Protein AF-A0A962L7Y4-F1 (afdb_monomer_lite)

Foldseek 3Di:
DDFDDWDWPDKDWDPNQDQDPPLGTKMKTKTKTKDKDQCPDPVNVVPPCLQVQPPDPPNIHIDMDIDMWIARPPNVSGPPDTD

Radius of gyration: 17.62 Å; chains: 1; bounding box: 41×24×42 Å

Secondary structure (DSSP, 8-state):
-EEEEEEEEEEEEGGGG-B-GGG-BEEEEEEEEEEEE-TTSGGGTTSTTGGGG--SSSSSEEEEEEEEEEEESSGGGS-S---

Structure (mmCIF, N/CA/C/O backbone):
data_AF-A0A962L7Y4-F1
#
_entry.id   AF-A0A962L7Y4-F1
#
loop_
_atom_site.group_PDB
_atom_site.id
_atom_site.type_symbol
_atom_site.label_atom_id
_atom_site.label_alt_id
_atom_site.label_comp_id
_atom_site.label_asym_id
_atom_site.label_entity_id
_atom_site.label_seq_id
_atom_site.pdbx_PDB_ins_code
_atom_site.Cartn_x
_atom_site.Cartn_y
_atom_site.Cartn_z
_atom_site.occupancy
_atom_site.B_iso_or_equiv
_atom_site.auth_seq_id
_atom_site.auth_comp_id
_atom_site.auth_asym_id
_atom_site.auth_atom_id
_atom_site.pdbx_PDB_model_num
ATOM 1 N N . MET A 1 1 ? 7.952 -8.051 -7.312 1.00 87.88 1 MET A N 1
ATOM 2 C CA . MET A 1 1 ? 7.507 -6.705 -6.882 1.00 87.88 1 MET A CA 1
ATOM 3 C C . MET A 1 1 ? 7.681 -6.601 -5.383 1.00 87.88 1 MET A C 1
ATOM 5 O O . MET A 1 1 ? 7.197 -7.479 -4.678 1.00 87.88 1 MET A O 1
ATOM 9 N N . THR A 1 2 ? 8.356 -5.560 -4.912 1.00 93.25 2 THR A N 1
ATOM 10 C CA . THR A 1 2 ? 8.673 -5.380 -3.490 1.00 93.25 2 THR A CA 1
ATOM 11 C C . THR A 1 2 ? 8.158 -4.027 -3.024 1.00 93.25 2 THR A C 1
ATOM 13 O O . THR A 1 2 ? 8.424 -3.022 -3.677 1.00 93.25 2 THR A O 1
ATOM 16 N N . ALA A 1 3 ? 7.431 -3.989 -1.904 1.00 95.00 3 ALA A N 1
ATOM 17 C CA . ALA A 1 3 ? 7.091 -2.736 -1.234 1.00 95.00 3 ALA A CA 1
ATOM 18 C C . ALA A 1 3 ? 8.301 -2.263 -0.419 1.00 95.00 3 ALA A C 1
ATOM 20 O O . ALA A 1 3 ? 8.795 -2.997 0.437 1.00 95.00 3 ALA A O 1
ATOM 21 N N . THR A 1 4 ? 8.788 -1.057 -0.694 1.00 95.44 4 THR A N 1
ATOM 22 C CA . THR A 1 4 ? 10.027 -0.529 -0.102 1.00 95.44 4 THR A CA 1
ATOM 23 C C . THR A 1 4 ? 9.768 0.505 0.985 1.00 95.44 4 THR A C 1
ATOM 25 O O . THR A 1 4 ? 10.572 0.641 1.907 1.00 95.44 4 THR A O 1
ATOM 28 N N . ARG A 1 5 ? 8.641 1.225 0.916 1.00 96.44 5 ARG A N 1
ATOM 29 C CA . ARG A 1 5 ? 8.289 2.258 1.895 1.00 96.44 5 ARG A CA 1
ATOM 30 C C . ARG A 1 5 ? 6.784 2.478 1.976 1.00 96.44 5 ARG A C 1
ATOM 32 O O . ARG A 1 5 ? 6.102 2.511 0.957 1.00 96.44 5 ARG A O 1
ATOM 39 N N . PHE A 1 6 ? 6.306 2.717 3.193 1.00 96.62 6 PHE A N 1
ATOM 40 C CA . PHE A 1 6 ? 4.950 3.181 3.472 1.00 96.62 6 PHE A CA 1
ATOM 41 C C . PHE A 1 6 ? 5.005 4.604 4.023 1.00 96.62 6 PHE A C 1
ATOM 43 O O . PHE A 1 6 ? 5.791 4.904 4.923 1.00 96.62 6 PHE A O 1
ATOM 50 N N . GLU A 1 7 ? 4.161 5.474 3.489 1.00 97.94 7 GLU A N 1
ATOM 51 C CA . GLU A 1 7 ? 3.952 6.835 3.971 1.00 97.94 7 GLU A CA 1
ATOM 52 C C . GLU A 1 7 ? 2.499 6.958 4.411 1.00 97.94 7 GLU A C 1
ATOM 54 O O . GLU A 1 7 ? 1.603 6.825 3.586 1.00 97.94 7 GLU A O 1
ATOM 59 N N . ILE A 1 8 ? 2.256 7.193 5.701 1.00 97.69 8 ILE A N 1
ATOM 60 C CA . ILE A 1 8 ? 0.905 7.444 6.215 1.00 97.69 8 ILE A CA 1
ATOM 61 C C . ILE A 1 8 ? 0.624 8.939 6.094 1.00 97.69 8 ILE A C 1
ATOM 63 O O . ILE A 1 8 ? 1.364 9.752 6.649 1.00 97.69 8 ILE A O 1
ATOM 67 N N . THR A 1 9 ? -0.443 9.294 5.385 1.00 97.94 9 THR A N 1
ATOM 68 C CA . THR A 1 9 ? -0.861 10.687 5.179 1.00 97.94 9 THR A CA 1
ATOM 69 C C . THR A 1 9 ? -2.049 11.068 6.053 1.00 97.94 9 THR A C 1
ATOM 71 O O . THR A 1 9 ? -2.167 12.233 6.426 1.00 97.94 9 THR A O 1
ATOM 74 N N . ALA A 1 10 ? -2.901 10.108 6.430 1.00 97.44 10 ALA A N 1
ATOM 75 C CA . ALA A 1 10 ? -4.031 10.353 7.319 1.00 97.44 10 ALA A CA 1
ATOM 76 C C . ALA A 1 10 ? -4.382 9.130 8.174 1.00 97.44 10 ALA A C 1
ATOM 78 O O . ALA A 1 10 ? -4.227 7.984 7.754 1.00 97.44 10 ALA A O 1
ATOM 79 N N . GLN A 1 11 ? -4.899 9.395 9.375 1.00 97.19 11 GLN A N 1
ATOM 80 C CA . GLN A 1 11 ? -5.555 8.407 10.232 1.00 97.19 11 GLN A CA 1
ATOM 81 C C . GLN A 1 11 ? -6.788 9.046 10.861 1.00 97.19 11 GLN A C 1
ATOM 83 O O . GLN A 1 11 ? -6.696 10.144 11.411 1.00 97.19 11 GLN A O 1
ATOM 88 N N . HIS A 1 12 ? -7.934 8.383 10.761 1.00 97.00 12 HIS A N 1
ATOM 89 C CA . HIS A 1 12 ? -9.192 8.893 11.299 1.00 97.00 12 HIS A CA 1
ATOM 90 C C . HIS A 1 12 ? -10.163 7.762 11.637 1.00 97.00 12 HIS A C 1
ATOM 92 O O . HIS A 1 12 ? -9.976 6.606 11.251 1.00 97.00 12 HIS A O 1
ATOM 98 N N . ASP A 1 13 ? -11.217 8.108 12.369 1.00 97.25 13 ASP A N 1
ATOM 99 C CA . ASP A 1 13 ? -12.269 7.173 12.748 1.00 97.25 13 ASP A CA 1
ATOM 100 C C . ASP A 1 13 ? -13.017 6.680 11.514 1.00 97.25 13 ASP A C 1
ATOM 102 O O . ASP A 1 13 ? -13.497 7.467 10.696 1.00 97.25 13 ASP A O 1
ATOM 106 N N . PHE A 1 14 ? -13.138 5.361 11.382 1.00 96.31 14 PHE A N 1
ATOM 107 C CA . PHE A 1 14 ? -13.963 4.782 10.335 1.00 96.31 14 PHE A CA 1
ATOM 108 C C . PHE A 1 14 ? -15.430 4.799 10.770 1.00 96.31 14 PHE A C 1
ATOM 110 O O . PHE A 1 14 ? -15.732 4.510 11.928 1.00 96.31 14 PHE A O 1
ATOM 117 N N . ALA A 1 15 ? -16.331 5.123 9.837 1.00 95.44 15 ALA A N 1
ATOM 118 C CA . ALA A 1 15 ? -17.776 5.163 10.071 1.00 95.44 15 ALA A CA 1
ATOM 119 C C . ALA A 1 15 ? -18.165 5.954 11.339 1.00 95.44 15 ALA A C 1
ATOM 121 O O . ALA A 1 15 ? -18.922 5.461 12.169 1.00 95.44 15 ALA A O 1
ATOM 122 N N . GLU A 1 16 ? -17.589 7.150 11.520 1.00 94.94 16 GLU A N 1
ATOM 123 C CA . GLU A 1 16 ? -17.859 8.036 12.670 1.00 94.94 16 GLU A CA 1
ATOM 124 C C . GLU A 1 16 ? -17.602 7.375 14.043 1.00 94.94 16 GLU A C 1
ATOM 126 O O . GLU A 1 16 ? -18.198 7.741 15.053 1.00 94.94 16 GLU A O 1
ATOM 131 N N . GLY A 1 17 ? -16.710 6.380 14.094 1.00 93.44 17 GLY A N 1
ATOM 132 C CA . GLY A 1 17 ? -16.385 5.655 15.323 1.00 93.44 17 GLY A CA 1
ATOM 133 C C . GLY A 1 17 ? -17.396 4.562 15.680 1.00 93.44 17 GLY A C 1
ATOM 134 O O . GLY A 1 17 ? -17.357 4.039 16.798 1.00 93.44 17 GLY A O 1
ATOM 135 N N . ALA A 1 18 ? -18.281 4.185 14.750 1.00 94.38 18 ALA A N 1
ATOM 136 C CA . ALA A 1 18 ? -19.205 3.075 14.936 1.00 94.38 18 ALA A CA 1
ATOM 137 C C . ALA A 1 18 ? -18.464 1.778 15.294 1.00 94.38 18 ALA A C 1
ATOM 139 O O . ALA A 1 18 ? -17.379 1.480 14.788 1.00 94.38 18 ALA A O 1
ATOM 140 N N . SER A 1 19 ? -19.074 0.994 16.182 1.00 94.06 19 SER A N 1
ATOM 141 C CA . SER A 1 19 ? -18.553 -0.308 16.596 1.00 94.06 19 SER A CA 1
ATOM 142 C C . SER A 1 19 ? -19.141 -1.435 15.755 1.00 94.06 19 SER A C 1
ATOM 144 O O . SER A 1 19 ? -20.336 -1.447 15.465 1.00 94.06 19 SER A O 1
ATOM 146 N N . PHE A 1 20 ? -18.303 -2.410 15.407 1.00 90.12 20 PHE A N 1
ATOM 147 C CA . PHE A 1 20 ? -18.674 -3.545 14.564 1.00 90.12 20 PHE A CA 1
ATOM 148 C C . PHE A 1 20 ? -18.596 -4.848 15.366 1.00 90.12 20 PHE A C 1
ATOM 150 O O . PHE A 1 20 ? -17.551 -5.501 15.433 1.00 90.12 20 PHE A O 1
ATOM 157 N N . GLY A 1 21 ? -19.718 -5.213 15.994 1.00 88.94 21 GLY A N 1
AT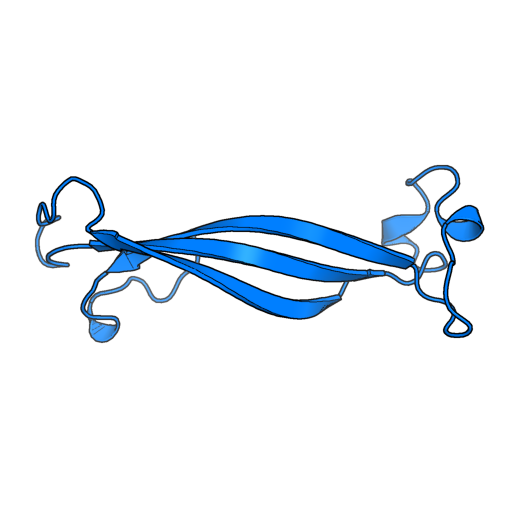OM 158 C CA . GLY A 1 21 ? -19.817 -6.393 16.858 1.00 88.94 21 GLY A CA 1
ATOM 159 C C . GLY A 1 21 ? -18.763 -6.394 17.971 1.00 88.94 21 GLY A C 1
ATOM 160 O O . GLY A 1 21 ? -18.395 -5.347 18.503 1.00 88.94 21 GLY A O 1
ATOM 161 N N . GLU A 1 22 ? -18.222 -7.573 18.272 1.00 88.94 22 GLU A N 1
ATOM 162 C CA . GLU A 1 22 ? -17.213 -7.761 19.328 1.00 88.94 22 GLU A CA 1
ATOM 163 C C . GLU A 1 22 ? -15.856 -7.097 19.016 1.00 88.94 22 GLU A C 1
ATOM 165 O O . GLU A 1 22 ? -15.018 -6.903 19.904 1.00 88.94 22 GLU A O 1
ATOM 170 N N . HIS A 1 23 ? -15.628 -6.705 17.759 1.00 89.88 23 HIS A N 1
ATOM 171 C CA . HIS A 1 23 ? -14.365 -6.120 17.310 1.00 89.88 23 HIS A CA 1
ATOM 172 C C . HIS A 1 23 ? -14.212 -4.640 17.689 1.00 89.88 23 HIS A C 1
ATOM 174 O O . HIS A 1 23 ? -13.095 -4.124 17.675 1.00 89.88 23 HIS A O 1
ATOM 180 N N . GLY A 1 24 ? -15.303 -3.980 18.095 1.00 93.44 24 GLY A N 1
ATOM 181 C CA . GLY A 1 24 ? -15.294 -2.580 18.517 1.00 93.44 24 GLY A CA 1
ATOM 182 C C . GLY A 1 24 ? -15.158 -1.594 17.349 1.00 93.44 24 GLY A C 1
ATOM 183 O O . GLY A 1 24 ? -15.496 -1.940 16.212 1.00 93.44 24 GLY A O 1
ATOM 184 N N . PRO A 1 25 ? -14.728 -0.348 17.616 1.00 95.75 25 PRO A N 1
ATOM 185 C CA . PRO A 1 25 ? -14.580 0.684 16.598 1.00 95.75 25 PRO A CA 1
ATOM 186 C C . PRO A 1 25 ? -13.356 0.460 15.710 1.00 95.75 25 PRO A C 1
ATOM 188 O O . PRO A 1 25 ? -12.349 -0.121 16.124 1.00 95.75 25 PRO A O 1
ATOM 191 N N . TYR A 1 26 ? -13.437 0.969 14.485 1.00 95.19 26 TYR A N 1
ATOM 192 C CA . TYR A 1 26 ? -12.386 0.861 13.478 1.00 95.19 26 TYR A CA 1
ATOM 193 C C . TYR A 1 26 ? -11.777 2.231 13.180 1.00 95.19 26 TYR A C 1
ATOM 195 O O . TYR A 1 26 ? -12.363 3.283 13.448 1.00 95.19 26 TYR A O 1
ATOM 203 N N . GLN A 1 27 ? -10.580 2.206 12.615 1.00 95.50 27 GLN A N 1
ATOM 204 C CA . GLN A 1 27 ? -9.907 3.367 12.054 1.00 95.50 27 GLN A CA 1
ATOM 205 C C . GLN A 1 27 ? -9.616 3.126 10.577 1.00 95.50 27 GLN A C 1
ATOM 207 O O . GLN A 1 27 ? -9.418 1.985 10.146 1.00 95.50 27 GLN A O 1
ATOM 212 N N . ARG A 1 28 ? -9.575 4.215 9.818 1.00 96.75 28 ARG A N 1
ATOM 213 C CA . ARG A 1 28 ? -9.090 4.247 8.446 1.00 96.75 28 ARG A CA 1
ATOM 214 C C . ARG A 1 28 ? -7.725 4.923 8.423 1.00 96.75 28 ARG A C 1
ATOM 216 O O . ARG A 1 28 ? -7.569 6.033 8.928 1.00 96.75 28 ARG A O 1
ATOM 223 N N . ILE A 1 29 ? -6.750 4.230 7.849 1.00 96.56 29 ILE A N 1
ATOM 224 C CA . ILE A 1 29 ? -5.379 4.696 7.644 1.00 96.56 29 ILE A CA 1
ATOM 225 C C . ILE A 1 29 ? -5.186 4.859 6.143 1.00 96.56 29 ILE A C 1
ATOM 227 O O . ILE A 1 29 ? -5.386 3.907 5.393 1.00 96.56 29 ILE A O 1
ATOM 231 N N . GLU A 1 30 ? -4.791 6.044 5.710 1.00 97.81 30 GLU A N 1
ATOM 232 C CA . GLU A 1 30 ? -4.557 6.355 4.302 1.00 97.81 30 GLU A CA 1
ATOM 233 C C . GLU A 1 30 ? -3.115 6.788 4.086 1.00 97.81 30 GLU A C 1
ATOM 235 O O . GLU A 1 30 ? -2.449 7.298 4.996 1.00 97.81 30 GLU A O 1
ATOM 240 N N . GLY A 1 31 ? -2.621 6.572 2.874 1.00 97.81 31 GLY A N 1
ATOM 241 C CA . GLY A 1 31 ? -1.236 6.866 2.576 1.00 97.81 31 GLY A CA 1
ATOM 242 C C . GLY A 1 31 ? -0.799 6.472 1.180 1.00 97.81 31 GLY A C 1
ATOM 243 O O . GLY A 1 31 ? -1.615 6.244 0.291 1.00 97.81 31 GLY A O 1
ATOM 244 N N . ARG A 1 32 ? 0.517 6.363 1.014 1.00 98.19 32 ARG A N 1
ATOM 245 C CA . ARG A 1 32 ? 1.183 5.952 -0.219 1.00 98.19 32 ARG A CA 1
ATOM 246 C C . ARG A 1 32 ? 2.160 4.812 0.042 1.00 98.19 32 ARG A C 1
ATOM 248 O O . ARG A 1 32 ? 2.919 4.842 1.011 1.00 98.19 32 ARG A O 1
ATOM 255 N N . VAL A 1 33 ? 2.146 3.809 -0.829 1.00 97.75 33 VAL A N 1
ATOM 256 C CA . VAL A 1 33 ? 3.123 2.715 -0.848 1.00 97.75 33 VAL A CA 1
ATOM 257 C C . VAL A 1 33 ? 4.055 2.921 -2.029 1.00 97.75 33 VAL A C 1
ATOM 259 O O . VAL A 1 33 ? 3.606 3.182 -3.144 1.00 97.75 33 VAL A O 1
ATOM 262 N N . HIS A 1 34 ? 5.351 2.799 -1.777 1.00 96.50 34 HIS A N 1
ATOM 263 C CA . HIS A 1 34 ? 6.398 2.834 -2.791 1.00 96.50 34 HIS A CA 1
ATOM 264 C C . HIS A 1 34 ? 6.847 1.413 -3.109 1.00 96.50 34 HIS A C 1
ATOM 266 O O . HIS A 1 34 ? 7.012 0.589 -2.204 1.00 96.50 34 HIS A O 1
ATOM 272 N N . PHE A 1 35 ? 7.051 1.139 -4.393 1.00 94.56 35 PHE A N 1
ATOM 273 C CA . PHE A 1 35 ? 7.381 -0.177 -4.917 1.00 94.56 35 PHE A CA 1
ATOM 274 C C . PHE A 1 35 ? 8.613 -0.140 -5.808 1.00 94.56 35 PHE A C 1
ATOM 276 O O . PHE A 1 35 ? 8.894 0.853 -6.481 1.00 94.56 35 PHE A O 1
ATOM 283 N N . GLU A 1 36 ? 9.285 -1.283 -5.860 1.00 94.56 36 GLU A N 1
ATOM 284 C CA . GLU A 1 36 ? 10.323 -1.595 -6.833 1.00 94.56 36 GLU A CA 1
ATOM 285 C C . GLU A 1 36 ? 9.981 -2.896 -7.566 1.00 94.56 36 GLU A C 1
ATOM 287 O O . GLU A 1 36 ? 9.522 -3.883 -6.968 1.00 94.56 36 GLU A O 1
ATOM 292 N N . VAL A 1 37 ? 10.199 -2.906 -8.881 1.00 93.12 37 VAL A N 1
ATOM 293 C CA . VAL A 1 37 ? 10.068 -4.100 -9.724 1.00 93.12 37 VAL A CA 1
ATOM 294 C C . VAL A 1 37 ? 11.302 -4.289 -10.586 1.00 93.12 37 VAL A C 1
ATOM 296 O O . VAL A 1 37 ? 11.849 -3.328 -11.121 1.00 93.12 37 VAL A O 1
ATOM 299 N N . ASP A 1 38 ? 11.729 -5.544 -10.716 1.00 92.38 38 ASP A N 1
ATOM 300 C CA . ASP A 1 38 ? 12.723 -5.946 -11.704 1.00 92.38 38 ASP A CA 1
ATOM 301 C C . ASP A 1 38 ? 12.003 -6.133 -13.054 1.00 92.38 38 ASP A C 1
ATOM 303 O O . ASP A 1 38 ? 11.122 -6.997 -13.150 1.00 92.38 38 ASP A O 1
ATOM 307 N N . PRO A 1 39 ? 12.321 -5.333 -14.085 1.00 91.56 39 PRO A N 1
ATOM 308 C CA . PRO A 1 39 ? 11.714 -5.467 -15.407 1.00 91.56 39 PRO A CA 1
ATOM 309 C C . PRO A 1 39 ? 12.043 -6.800 -16.090 1.00 91.56 39 PRO A C 1
ATOM 311 O O . PRO A 1 39 ? 11.303 -7.231 -16.969 1.00 91.56 39 PRO A O 1
ATOM 314 N N . SER A 1 40 ? 13.122 -7.479 -15.685 1.00 91.12 40 SER A N 1
ATOM 315 C CA . SER A 1 40 ? 13.510 -8.780 -16.238 1.00 91.12 40 SER A CA 1
ATOM 316 C C . SER A 1 40 ? 12.753 -9.967 -15.629 1.00 91.12 40 SER A C 1
ATOM 318 O O . SER A 1 40 ? 12.782 -11.065 -16.194 1.00 91.12 40 SER A O 1
ATOM 320 N N . ASP A 1 41 ? 12.039 -9.762 -14.515 1.00 93.56 41 ASP A N 1
ATOM 321 C CA . ASP A 1 41 ? 11.208 -10.794 -13.892 1.00 93.56 41 ASP A CA 1
ATOM 322 C C . ASP A 1 41 ? 10.109 -11.247 -14.865 1.00 93.56 41 ASP A C 1
ATOM 324 O O . ASP A 1 41 ? 9.355 -10.438 -15.413 1.00 93.56 41 ASP A O 1
ATOM 328 N N . ARG A 1 42 ? 9.981 -12.567 -15.050 1.00 94.12 42 ARG A N 1
ATOM 329 C CA . ARG A 1 42 ? 8.968 -13.187 -15.914 1.00 94.12 42 ARG A CA 1
ATOM 330 C C . ARG A 1 42 ? 7.553 -12.702 -15.597 1.00 94.12 42 ARG A C 1
ATOM 332 O O . ARG A 1 42 ? 6.746 -12.585 -16.517 1.00 94.12 42 ARG A O 1
ATOM 339 N N . ALA A 1 43 ? 7.248 -12.415 -14.333 1.00 94.25 43 ALA A N 1
ATOM 340 C CA . ALA A 1 43 ? 5.939 -11.905 -13.931 1.00 94.25 43 ALA A CA 1
ATOM 341 C C . ALA A 1 43 ? 5.624 -10.511 -14.509 1.00 94.25 43 ALA A C 1
ATOM 343 O O . ALA A 1 43 ? 4.453 -10.175 -14.668 1.00 94.25 43 ALA A O 1
ATOM 344 N N . ASN A 1 44 ? 6.647 -9.722 -14.852 1.00 92.81 44 ASN A N 1
ATOM 345 C CA . ASN A 1 44 ? 6.509 -8.340 -15.312 1.00 92.81 44 ASN A CA 1
ATOM 346 C C . ASN A 1 44 ? 6.665 -8.181 -16.834 1.00 92.81 44 ASN A C 1
ATOM 348 O O . ASN A 1 44 ? 6.385 -7.108 -17.353 1.00 92.81 44 ASN A O 1
ATOM 352 N N . GLN A 1 45 ? 7.043 -9.238 -17.564 1.00 89.50 45 GLN A N 1
ATOM 353 C CA . GLN A 1 45 ? 7.285 -9.199 -19.020 1.00 89.50 45 GLN A CA 1
ATOM 354 C C . GLN A 1 45 ? 6.057 -8.806 -19.858 1.00 89.50 45 GLN A C 1
ATOM 356 O O . GLN A 1 45 ? 6.197 -8.426 -21.015 1.00 89.50 45 GLN A O 1
ATOM 361 N N . ALA A 1 46 ? 4.849 -8.920 -19.299 1.00 95.06 46 ALA A N 1
ATOM 362 C CA . ALA A 1 46 ? 3.623 -8.480 -19.961 1.00 95.06 46 ALA A CA 1
ATOM 363 C C . ALA A 1 46 ? 3.406 -6.954 -19.888 1.00 95.06 46 ALA A C 1
ATOM 365 O O . ALA A 1 46 ? 2.517 -6.435 -20.562 1.00 95.06 46 ALA A O 1
ATOM 366 N N . ILE A 1 47 ? 4.174 -6.239 -19.059 1.00 93.12 47 ILE A N 1
ATOM 367 C CA . ILE A 1 47 ? 4.086 -4.786 -18.914 1.00 93.12 47 ILE A CA 1
ATOM 368 C C . ILE A 1 47 ? 4.938 -4.156 -20.016 1.00 93.12 47 ILE A C 1
ATOM 370 O O . ILE A 1 47 ? 6.163 -4.224 -19.988 1.00 93.12 47 ILE A O 1
ATOM 374 N N . VAL A 1 48 ? 4.263 -3.560 -20.995 1.00 94.62 48 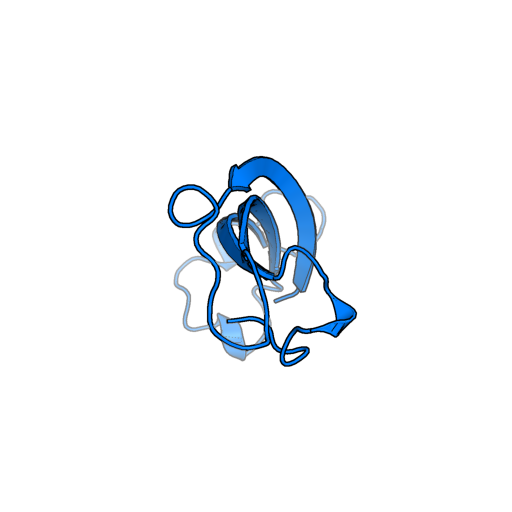VAL A N 1
ATOM 375 C CA . VAL A 1 48 ? 4.895 -2.917 -22.152 1.00 94.62 48 VAL A CA 1
ATOM 376 C C . VAL A 1 48 ? 5.778 -1.750 -21.700 1.00 94.62 48 VAL A C 1
ATOM 378 O O . VAL A 1 48 ? 5.371 -0.974 -20.836 1.00 94.62 48 VAL A O 1
ATOM 381 N N . ASP A 1 49 ? 6.967 -1.636 -22.301 1.00 91.56 49 ASP A N 1
ATOM 382 C CA . ASP A 1 49 ? 7.9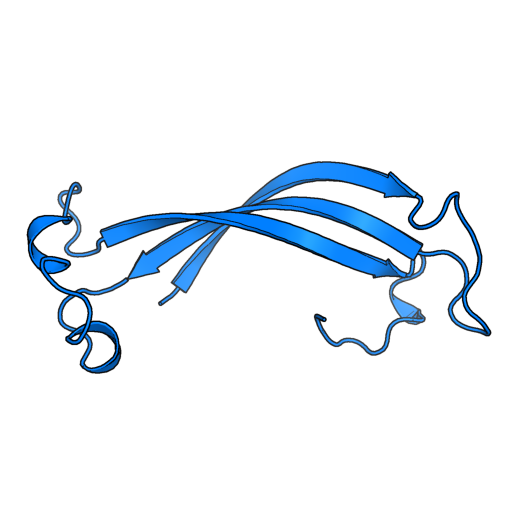56 -0.573 -22.071 1.00 91.56 49 ASP A CA 1
ATOM 383 C C . ASP A 1 49 ? 8.473 -0.460 -20.626 1.00 91.56 49 ASP A C 1
ATOM 385 O O . ASP A 1 49 ? 9.076 0.551 -20.251 1.00 91.56 49 ASP A O 1
ATOM 389 N N . LEU A 1 50 ? 8.275 -1.484 -19.789 1.00 91.75 50 LEU A N 1
ATOM 390 C CA . LEU A 1 50 ? 8.732 -1.445 -18.401 1.00 91.75 50 LEU A CA 1
ATOM 391 C C . LEU A 1 50 ? 10.258 -1.286 -18.315 1.00 91.75 50 LEU A C 1
ATOM 393 O O . LEU A 1 50 ? 10.762 -0.554 -17.466 1.00 91.75 50 LEU A O 1
ATOM 397 N N . GLU A 1 51 ? 11.005 -1.906 -19.222 1.00 88.12 51 GLU A N 1
ATOM 398 C CA . GLU A 1 51 ? 12.454 -1.758 -19.344 1.00 88.12 51 GLU A CA 1
ATOM 399 C C . GLU A 1 51 ? 12.891 -0.325 -19.684 1.00 88.12 51 GLU A C 1
ATOM 401 O O . GLU A 1 51 ? 13.981 0.094 -19.294 1.00 88.12 51 GLU A O 1
ATOM 406 N N . HIS A 1 52 ? 12.039 0.452 -20.359 1.00 90.19 52 HIS A N 1
ATOM 407 C CA . HIS A 1 52 ? 12.302 1.851 -20.699 1.00 90.19 52 HIS A CA 1
ATOM 408 C C . HIS A 1 52 ? 12.010 2.804 -19.530 1.00 90.19 52 HIS A C 1
ATOM 410 O O . HIS A 1 52 ? 12.462 3.948 -19.536 1.00 90.19 52 HIS A O 1
ATOM 416 N N . ALA A 1 53 ? 11.288 2.339 -18.506 1.00 88.50 53 ALA A N 1
ATOM 417 C CA . ALA A 1 53 ? 10.933 3.120 -17.323 1.00 88.50 53 ALA A CA 1
ATOM 418 C C . ALA A 1 53 ? 12.012 3.106 -16.220 1.00 88.50 53 ALA A C 1
ATOM 420 O O . ALA A 1 53 ? 11.812 3.695 -15.152 1.00 88.50 53 ALA A O 1
ATOM 421 N N . ILE A 1 54 ? 13.153 2.443 -16.444 1.00 85.25 54 ILE A N 1
ATOM 422 C CA . ILE 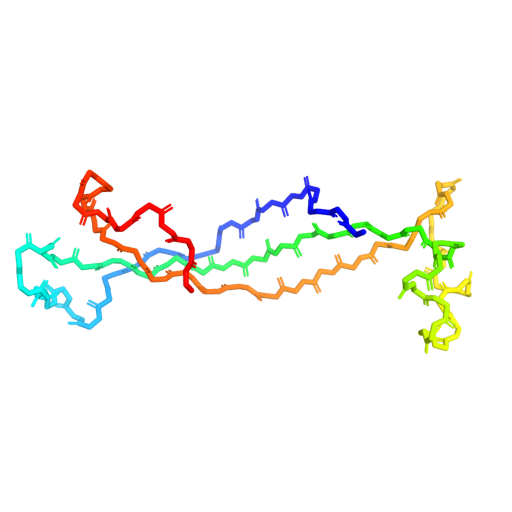A 1 54 ? 14.275 2.423 -15.498 1.00 85.25 54 ILE A CA 1
ATOM 423 C C . ILE A 1 54 ? 14.873 3.833 -15.419 1.00 85.25 54 ILE A C 1
ATOM 425 O O . ILE A 1 54 ? 15.520 4.312 -16.346 1.00 85.25 54 ILE A O 1
ATOM 429 N N . ASN A 1 55 ? 14.651 4.508 -14.295 1.00 74.38 55 ASN A N 1
ATOM 430 C CA . ASN A 1 55 ? 15.033 5.908 -14.085 1.00 74.38 55 ASN A CA 1
ATOM 431 C C . ASN A 1 55 ? 16.146 6.092 -13.041 1.00 74.38 55 ASN A C 1
ATOM 433 O O . ASN A 1 55 ? 16.528 7.221 -12.731 1.00 74.38 55 ASN A O 1
ATOM 437 N N . SER A 1 56 ? 16.665 4.996 -12.487 1.00 60.66 56 SER A N 1
ATOM 438 C CA . SER A 1 56 ? 17.716 5.000 -11.476 1.00 60.66 56 SER A CA 1
ATOM 439 C C . SER A 1 56 ? 18.873 4.114 -11.928 1.00 60.66 56 SER A C 1
ATOM 441 O O . SER A 1 56 ? 18.678 3.190 -12.710 1.00 60.66 56 SER A O 1
ATOM 443 N N . GLY A 1 57 ? 20.090 4.389 -11.449 1.00 67.31 57 GLY A N 1
ATOM 444 C CA . GLY A 1 57 ? 21.274 3.567 -11.755 1.00 67.31 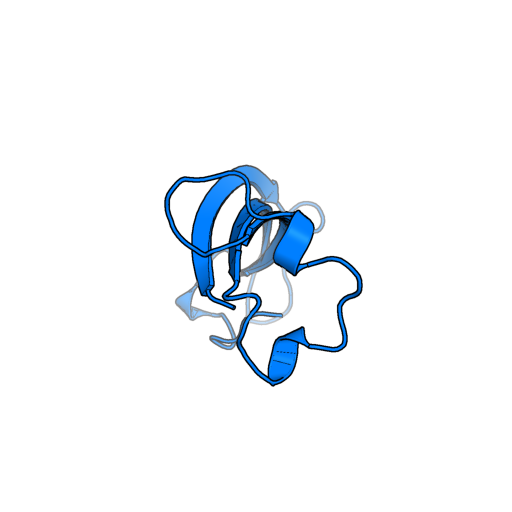57 GLY A CA 1
ATOM 445 C C . GLY A 1 57 ? 21.154 2.111 -11.277 1.00 67.31 57 GLY A C 1
ATOM 446 O O . GLY A 1 57 ? 21.949 1.257 -11.663 1.00 67.31 57 GLY A O 1
ATOM 447 N N . ASP A 1 58 ? 20.128 1.833 -10.476 1.00 66.94 58 ASP A N 1
ATOM 448 C CA . ASP A 1 58 ? 19.721 0.519 -10.016 1.00 66.94 58 ASP A CA 1
ATOM 449 C C . ASP A 1 58 ? 18.710 -0.037 -11.032 1.00 66.94 58 ASP A C 1
ATOM 451 O O . ASP A 1 58 ? 17.747 0.644 -11.367 1.00 66.94 58 ASP A O 1
ATOM 455 N N . ARG A 1 59 ? 18.904 -1.267 -11.527 1.00 82.69 59 ARG A N 1
ATOM 456 C CA . ARG A 1 59 ? 18.127 -1.900 -12.624 1.00 82.69 59 ARG A CA 1
ATOM 457 C C . ARG A 1 59 ? 16.635 -2.177 -12.322 1.00 82.69 59 ARG A C 1
ATOM 459 O O . ARG A 1 59 ? 16.070 -3.111 -12.878 1.00 82.69 59 ARG A O 1
ATOM 466 N N . HIS A 1 60 ? 16.007 -1.418 -11.434 1.00 90.38 60 HIS A N 1
ATOM 467 C CA . HIS A 1 60 ? 14.615 -1.561 -11.032 1.00 90.38 60 HIS A CA 1
ATOM 468 C C . HIS A 1 60 ? 13.795 -0.348 -11.467 1.00 90.38 60 HIS A C 1
ATOM 470 O O . HIS A 1 60 ? 14.277 0.785 -11.491 1.00 90.38 60 HIS A O 1
ATOM 476 N N . VAL A 1 61 ? 12.518 -0.585 -11.745 1.00 92.38 61 VAL A N 1
ATOM 477 C CA . VAL A 1 61 ? 11.535 0.480 -11.941 1.00 92.38 61 VAL A CA 1
ATOM 478 C C . VAL A 1 61 ? 10.893 0.803 -10.598 1.00 92.38 61 VAL A C 1
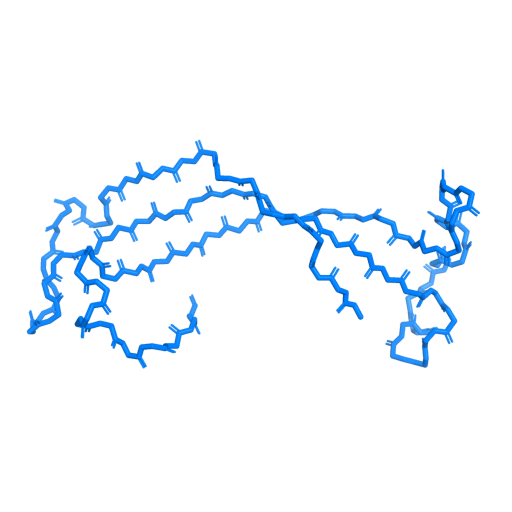ATOM 480 O O . VAL A 1 61 ? 10.393 -0.091 -9.910 1.00 92.38 61 VAL A O 1
ATOM 483 N N . ARG A 1 62 ? 10.905 2.088 -10.232 1.00 92.69 62 ARG A N 1
ATOM 484 C CA . ARG A 1 62 ? 10.259 2.619 -9.026 1.00 92.69 62 ARG A CA 1
ATOM 485 C C . ARG A 1 62 ? 8.923 3.253 -9.377 1.00 92.69 62 ARG A C 1
ATOM 487 O O . ARG A 1 62 ? 8.847 4.072 -10.290 1.00 92.69 62 ARG A O 1
ATOM 494 N N . PHE A 1 63 ? 7.891 2.929 -8.613 1.00 93.12 63 PHE A N 1
ATOM 495 C CA . PHE A 1 63 ? 6.586 3.580 -8.713 1.00 93.12 63 PHE A CA 1
ATOM 496 C C . PHE A 1 63 ? 5.900 3.613 -7.347 1.00 93.12 63 PHE A C 1
ATOM 498 O O . PHE A 1 63 ? 6.384 3.033 -6.375 1.00 93.12 63 PHE A O 1
ATOM 505 N N . SER A 1 64 ? 4.774 4.315 -7.257 1.00 96.12 64 SER A N 1
ATOM 506 C CA . SER A 1 64 ? 3.995 4.400 -6.022 1.00 96.12 64 SER A CA 1
ATOM 507 C C . SER A 1 64 ? 2.501 4.314 -6.304 1.00 96.12 64 SER A C 1
ATOM 509 O O . SER A 1 64 ? 2.067 4.609 -7.418 1.00 96.12 64 SER A O 1
ATOM 511 N N . ALA A 1 65 ? 1.731 3.904 -5.300 1.00 97.12 65 ALA A N 1
ATOM 512 C CA . ALA A 1 65 ? 0.274 3.879 -5.340 1.00 97.12 65 ALA A CA 1
ATOM 513 C C . ALA A 1 65 ? -0.301 4.342 -4.000 1.00 97.12 65 ALA A C 1
ATOM 515 O O . ALA A 1 65 ? 0.299 4.108 -2.947 1.00 97.12 65 ALA A O 1
ATOM 516 N N . ASP A 1 66 ? -1.464 4.986 -4.035 1.00 97.62 66 ASP A N 1
ATOM 517 C CA . ASP A 1 66 ? -2.192 5.330 -2.817 1.00 97.62 66 ASP A CA 1
ATOM 518 C C . ASP A 1 66 ? -2.816 4.066 -2.196 1.00 97.62 66 ASP A C 1
ATOM 520 O O . ASP A 1 66 ? -3.195 3.130 -2.906 1.00 97.62 66 ASP A O 1
ATOM 524 N N . PHE A 1 67 ? -2.917 4.021 -0.867 1.00 95.81 67 PHE A N 1
ATOM 525 C CA . PHE A 1 67 ? -3.563 2.935 -0.131 1.00 95.81 67 PHE A CA 1
ATOM 526 C C . PHE A 1 67 ? -4.537 3.468 0.918 1.00 95.81 67 PHE A C 1
ATOM 528 O O . PHE A 1 67 ? -4.375 4.567 1.451 1.00 95.81 67 PHE A O 1
ATOM 535 N N . SER A 1 68 ? -5.527 2.639 1.246 1.00 95.94 68 SER A N 1
ATOM 536 C CA . SER A 1 68 ? -6.448 2.844 2.358 1.00 95.94 68 SER A CA 1
ATOM 537 C C . SER A 1 68 ? -6.645 1.517 3.080 1.00 95.94 68 SER A C 1
ATOM 539 O O . SER A 1 68 ? -7.025 0.530 2.458 1.00 95.94 68 SER A O 1
ATOM 541 N N . LEU A 1 69 ? -6.411 1.505 4.387 1.00 93.94 69 LEU A N 1
ATOM 542 C CA . LEU A 1 69 ? -6.560 0.348 5.262 1.00 93.94 69 LEU A CA 1
ATOM 543 C C . LEU A 1 69 ? -7.635 0.638 6.306 1.00 93.94 69 LEU A C 1
ATOM 545 O O . LEU A 1 69 ? -7.546 1.631 7.027 1.00 93.94 69 LEU A O 1
ATOM 549 N N . VAL A 1 70 ? -8.617 -0.253 6.425 1.00 94.06 70 VAL A N 1
ATOM 550 C CA . VAL A 1 70 ? -9.607 -0.225 7.508 1.00 94.06 70 VAL A CA 1
ATOM 551 C C . VAL A 1 70 ? -9.283 -1.350 8.481 1.00 94.06 70 VAL A C 1
ATOM 553 O O . VAL A 1 70 ? -9.253 -2.520 8.112 1.00 94.06 70 VAL A O 1
ATOM 556 N N . THR A 1 71 ? -9.011 -0.996 9.733 1.00 93.25 71 THR A N 1
ATOM 557 C CA . THR A 1 71 ? -8.561 -1.945 10.762 1.00 93.25 71 THR A CA 1
ATOM 558 C C . THR A 1 71 ? -9.197 -1.613 12.112 1.00 93.25 71 THR A C 1
ATOM 560 O O . THR A 1 71 ? -9.499 -0.439 12.356 1.00 93.25 71 THR A O 1
ATOM 563 N N . PRO A 1 72 ? -9.424 -2.592 13.009 1.00 93.94 72 PRO A N 1
ATOM 564 C CA . PRO A 1 72 ? -9.877 -2.291 14.360 1.00 93.94 72 PRO A CA 1
ATOM 565 C C . PRO A 1 72 ? -8.927 -1.320 15.062 1.00 93.94 72 PRO A C 1
ATOM 567 O O . PRO A 1 72 ? -7.704 -1.405 14.912 1.00 93.94 72 PRO A O 1
ATOM 570 N N . LYS A 1 73 ? -9.482 -0.427 15.885 1.00 93.81 73 LYS A N 1
ATOM 571 C CA . LYS A 1 73 ? -8.672 0.422 16.771 1.00 93.81 73 LYS A CA 1
ATOM 572 C C . LYS A 1 73 ? -7.921 -0.390 17.825 1.00 93.81 73 LYS A C 1
ATOM 574 O O . LYS A 1 73 ? -6.867 0.041 18.269 1.00 93.81 73 LYS A O 1
ATOM 579 N N . GLU A 1 74 ? -8.456 -1.552 18.200 1.00 91.88 74 GLU A N 1
ATOM 580 C CA . GLU A 1 74 ? -7.794 -2.540 19.054 1.00 91.88 74 GLU A CA 1
ATOM 581 C C . GLU A 1 74 ? -7.251 -3.686 18.181 1.00 91.88 74 GLU A C 1
ATOM 583 O O . GLU A 1 74 ? -8.016 -4.584 17.810 1.00 91.88 74 GLU A O 1
ATOM 588 N N . PRO A 1 75 ? -5.950 -3.693 17.829 1.00 85.62 75 PRO A N 1
ATOM 589 C CA . PRO A 1 75 ? -5.386 -4.663 16.891 1.00 85.62 75 PRO A CA 1
ATOM 590 C C . PRO A 1 75 ? -5.570 -6.119 17.331 1.00 85.62 75 PRO A C 1
ATOM 592 O O . PRO A 1 75 ? -5.713 -7.002 16.482 1.00 85.62 75 PRO A O 1
ATOM 595 N N . ALA A 1 76 ? -5.621 -6.381 18.645 1.00 88.50 76 ALA A N 1
ATOM 596 C CA . ALA A 1 76 ? -5.854 -7.719 19.191 1.00 88.50 76 ALA A CA 1
ATOM 597 C C . ALA A 1 76 ? -7.228 -8.296 18.808 1.00 88.50 76 ALA A C 1
ATOM 599 O O . ALA A 1 76 ? -7.412 -9.513 18.810 1.00 88.50 76 ALA A O 1
ATOM 600 N N . ARG A 1 77 ? -8.186 -7.432 18.456 1.00 87.12 77 ARG A N 1
ATOM 601 C CA . ARG A 1 77 ? -9.527 -7.818 18.012 1.00 87.12 77 ARG A CA 1
ATOM 602 C C . ARG A 1 77 ? -9.625 -7.991 16.499 1.00 87.12 77 ARG A C 1
ATOM 604 O O . ARG A 1 77 ? -10.689 -8.352 16.017 1.00 87.12 77 ARG A O 1
ATOM 611 N N . GLY A 1 78 ? -8.565 -7.756 15.731 1.00 81.25 78 GLY A N 1
ATOM 612 C CA . GLY A 1 78 ? -8.577 -7.975 14.285 1.00 81.25 78 GLY A CA 1
ATOM 613 C C . GLY A 1 78 ? -8.464 -9.441 13.884 1.00 81.25 78 GLY A C 1
ATOM 614 O O . GLY A 1 78 ? -7.931 -10.278 14.609 1.00 81.25 78 GLY A O 1
ATOM 615 N N . SER A 1 79 ? -8.884 -9.749 12.657 1.00 81.94 79 SER A N 1
ATOM 616 C CA . SER A 1 79 ? -8.701 -11.075 12.045 1.00 81.94 79 SER A CA 1
ATOM 617 C C . SER A 1 79 ? -7.236 -11.393 11.699 1.00 81.94 79 SER A C 1
ATOM 619 O O . SER A 1 79 ? -6.950 -12.482 11.200 1.00 81.94 79 SER A O 1
ATOM 621 N N . ARG A 1 80 ? -6.309 -10.452 11.956 1.00 76.69 80 ARG A N 1
ATOM 622 C CA . ARG A 1 80 ? -4.882 -10.491 11.579 1.00 76.69 80 ARG A CA 1
ATOM 623 C C . ARG A 1 80 ? -4.650 -10.703 10.081 1.00 76.69 80 ARG A C 1
ATOM 625 O O . ARG A 1 80 ? -3.606 -11.200 9.669 1.00 76.69 80 ARG A O 1
ATOM 632 N N . LYS A 1 81 ? -5.628 -10.307 9.271 1.00 73.94 81 LYS A N 1
ATOM 633 C CA . LYS A 1 81 ? -5.548 -10.263 7.814 1.00 73.94 81 LYS A CA 1
ATOM 634 C C . LYS A 1 81 ? -5.593 -8.808 7.374 1.00 73.94 81 LYS A C 1
ATOM 636 O O . LYS A 1 81 ? -6.261 -7.998 8.012 1.00 73.94 81 LYS A O 1
ATOM 641 N N . LEU A 1 82 ? -4.889 -8.503 6.292 1.00 62.16 82 LEU A N 1
ATOM 642 C CA . LEU A 1 82 ? -5.128 -7.279 5.541 1.00 62.16 82 LEU A CA 1
ATOM 643 C C . LEU A 1 82 ? -6.338 -7.524 4.631 1.00 62.16 82 LEU A C 1
ATOM 645 O O . LEU A 1 82 ? -6.409 -8.581 3.997 1.00 62.16 82 LEU A O 1
ATOM 649 N N . LEU A 1 83 ? -7.270 -6.577 4.598 1.00 55.03 83 LEU A N 1
ATOM 650 C CA . LEU A 1 83 ? -8.366 -6.507 3.632 1.00 55.03 83 LEU A CA 1
ATOM 651 C C . LEU A 1 83 ? -8.315 -5.148 2.942 1.00 55.03 83 LEU A C 1
ATOM 653 O O . LEU A 1 83 ? -8.029 -4.159 3.657 1.00 55.03 83 LEU A O 1
#

Sequence (83 aa):
MTATRFEITAQHDFAEGASFGEHGPYQRIEGRVHFEVDPSDRANQAIVDLEHAINSGDRHVRFSADFSLVTPKEPARGSRKLL

pLDDT: mean 90.73, std 8.82, range [55.03, 98.19]